Protein AF-A0A843BUL0-F1 (afdb_monomer_lite)

Foldseek 3Di:
DVVVVVVVVVCVVPDDDDDPDPQSVAPDVVSDNPPPDDPPPPPPCVVVVVVCVVVVVVVVVVVVVVVVVPDDPVVVVVVVVVVVVVVVVVVVVVVVVVPD

Sequence (100 aa):
MITSSSIYLIGRRVAPKPLQSDSERSSYACGENASFHGLKVNVSLYKFLIYFVIFDSSVLLLSFASISSIGNNAILMILYLFLMLASGLILLEGGRDTNA

pLDDT: mean 73.09, std 10.71, range [42.56, 93.94]

Radius of gyration: 22.4 Å; chains: 1; bounding box: 40×26×59 Å

Structure (mmCIF, N/CA/C/O backbone):
data_AF-A0A843BUL0-F1
#
_entry.id   AF-A0A843BUL0-F1
#
loop_
_atom_site.group_PDB
_atom_site.id
_atom_site.type_symbol
_atom_site.label_atom_id
_atom_site.label_alt_id
_atom_site.label_comp_id
_atom_site.label_asym_id
_atom_site.label_entity_id
_atom_site.label_seq_id
_atom_site.pdbx_PDB_ins_code
_atom_site.Cartn_x
_atom_site.Cartn_y
_atom_site.Cartn_z
_atom_site.occupancy
_atom_site.B_iso_or_equiv
_atom_site.auth_seq_id
_atom_site.auth_comp_id
_atom_site.auth_asym_id
_atom_site.auth_atom_id
_atom_site.pdbx_PDB_model_num
ATOM 1 N N . MET A 1 1 ? -11.640 5.625 -1.731 1.00 67.38 1 MET A N 1
ATOM 2 C CA . MET A 1 1 ? -11.382 6.717 -0.764 1.00 67.38 1 MET A CA 1
ATOM 3 C C . MET A 1 1 ? -12.652 7.519 -0.479 1.00 67.38 1 MET A C 1
ATOM 5 O O . MET A 1 1 ? -13.104 7.487 0.654 1.00 67.38 1 MET A O 1
ATOM 9 N N . ILE A 1 2 ? -13.298 8.122 -1.489 1.00 86.38 2 ILE A N 1
ATOM 10 C CA . ILE A 1 2 ? -14.561 8.880 -1.323 1.00 86.38 2 ILE A CA 1
ATOM 11 C C . ILE A 1 2 ? -15.681 8.016 -0.714 1.00 86.38 2 ILE A C 1
ATOM 13 O O . ILE A 1 2 ? -16.294 8.404 0.273 1.00 86.38 2 ILE A O 1
ATOM 17 N N . THR A 1 3 ? -15.891 6.807 -1.238 1.00 86.12 3 THR A N 1
ATOM 18 C CA . THR A 1 3 ? -16.916 5.863 -0.756 1.00 86.12 3 THR A CA 1
ATOM 19 C C . THR A 1 3 ? -16.711 5.451 0.703 1.00 86.12 3 THR A C 1
ATOM 21 O O . THR A 1 3 ? -17.651 5.481 1.493 1.00 86.12 3 THR A O 1
ATOM 24 N N . SER A 1 4 ? -15.474 5.131 1.086 1.00 85.19 4 SER A N 1
ATOM 25 C CA . SER A 1 4 ? -15.105 4.786 2.463 1.00 85.19 4 SER A CA 1
ATOM 26 C C . SER A 1 4 ? -15.373 5.944 3.430 1.00 85.19 4 SER A C 1
ATOM 28 O O . SER A 1 4 ? -15.936 5.731 4.502 1.00 85.19 4 SER A O 1
ATOM 30 N N . SER A 1 5 ? -15.040 7.178 3.036 1.00 89.44 5 SER A N 1
ATOM 31 C CA . SER A 1 5 ? -15.333 8.374 3.834 1.00 89.44 5 SER A CA 1
ATOM 32 C C . SER A 1 5 ? -16.834 8.618 3.977 1.00 89.44 5 SER A C 1
ATOM 34 O O . SER A 1 5 ? -17.296 8.939 5.071 1.00 89.44 5 SER A O 1
ATOM 36 N N . SER A 1 6 ? -17.614 8.428 2.910 1.00 92.31 6 SER A N 1
ATOM 37 C CA . SER A 1 6 ? -19.073 8.569 2.957 1.00 92.31 6 SER A CA 1
ATOM 38 C C . SER A 1 6 ? -19.711 7.569 3.921 1.00 92.31 6 SER A C 1
ATOM 40 O O . SER A 1 6 ? -20.516 7.965 4.761 1.00 92.31 6 SER A O 1
ATOM 42 N N . ILE A 1 7 ? -19.311 6.297 3.857 1.00 92.19 7 ILE A N 1
ATOM 43 C CA . ILE A 1 7 ? -19.816 5.247 4.754 1.00 92.19 7 ILE A CA 1
ATOM 44 C C . ILE A 1 7 ? -19.462 5.567 6.211 1.00 92.19 7 ILE A C 1
ATOM 46 O O . ILE A 1 7 ? -20.327 5.492 7.084 1.00 92.19 7 ILE A O 1
ATOM 50 N N . TYR A 1 8 ? -18.225 6.002 6.472 1.00 92.69 8 TYR A N 1
ATOM 51 C CA . TYR A 1 8 ? -17.787 6.399 7.811 1.00 92.69 8 TYR A CA 1
ATOM 52 C C . TYR A 1 8 ? -18.612 7.566 8.373 1.00 92.69 8 TYR A C 1
ATOM 54 O O . TYR A 1 8 ? -19.050 7.527 9.522 1.00 92.69 8 TYR A O 1
ATOM 62 N N . LEU A 1 9 ? -18.870 8.598 7.564 1.00 93.94 9 LEU A N 1
ATOM 63 C CA . LEU A 1 9 ? -19.640 9.768 7.990 1.00 93.94 9 LEU A CA 1
ATOM 64 C C . LEU A 1 9 ? -21.110 9.436 8.263 1.00 93.94 9 LEU A C 1
ATOM 66 O O . LEU A 1 9 ? -21.676 9.945 9.231 1.00 93.94 9 LEU A O 1
ATOM 70 N N . ILE A 1 10 ? -21.721 8.586 7.437 1.00 93.38 10 ILE A N 1
ATOM 71 C CA . ILE A 1 10 ? -23.103 8.133 7.634 1.00 93.38 10 ILE A CA 1
ATOM 72 C C . ILE A 1 10 ? -23.192 7.287 8.907 1.00 93.38 10 ILE A C 1
ATOM 74 O O . ILE A 1 10 ? -24.009 7.590 9.775 1.00 93.38 10 ILE A O 1
ATOM 78 N N . GLY A 1 11 ? -22.303 6.302 9.073 1.00 90.56 11 GLY A N 1
ATOM 79 C CA . GLY A 1 11 ? -22.250 5.463 10.274 1.00 90.56 11 GLY A CA 1
ATOM 80 C C . GLY A 1 11 ? -22.047 6.285 11.546 1.00 90.56 11 GLY A C 1
ATOM 81 O O . GLY A 1 11 ? -22.764 6.099 12.525 1.00 90.56 11 GLY A O 1
ATOM 82 N N . ARG A 1 12 ? -21.157 7.284 11.506 1.00 88.12 12 ARG A N 1
ATOM 83 C CA . ARG A 1 12 ? -20.920 8.197 12.632 1.00 88.12 12 ARG A CA 1
ATOM 84 C C . ARG A 1 12 ? -22.138 9.052 12.989 1.00 88.12 12 ARG A C 1
ATOM 86 O O . ARG A 1 12 ? -22.306 9.389 14.155 1.00 88.12 12 ARG A O 1
ATOM 93 N N . ARG A 1 13 ? -22.957 9.449 12.009 1.00 89.69 13 ARG A N 1
ATOM 94 C CA . ARG A 1 13 ? -24.161 10.265 12.251 1.00 89.69 13 ARG A CA 1
ATOM 95 C C . ARG A 1 13 ? -25.346 9.451 12.761 1.00 89.69 13 ARG A C 1
ATOM 97 O O . ARG A 1 13 ? -26.132 9.984 13.532 1.00 89.69 13 ARG A O 1
ATOM 104 N N . VAL A 1 14 ? -25.483 8.206 12.307 1.00 92.31 14 VAL A N 1
ATOM 105 C CA . VAL A 1 14 ? -26.589 7.314 12.691 1.00 92.31 14 VAL A CA 1
ATOM 106 C C . VAL A 1 14 ? -26.321 6.629 14.036 1.00 92.31 14 VAL A C 1
ATOM 108 O O . VAL A 1 14 ? -27.268 6.297 14.744 1.00 92.31 14 VAL A O 1
ATOM 111 N N . ALA A 1 15 ? -25.052 6.436 14.411 1.00 86.69 15 ALA A N 1
ATOM 112 C CA . ALA A 1 15 ? -24.693 5.770 15.656 1.00 86.69 15 ALA A CA 1
ATOM 113 C C . ALA A 1 15 ? -25.235 6.512 16.900 1.00 86.69 15 ALA A C 1
ATOM 115 O O . ALA A 1 15 ? -25.119 7.741 16.988 1.00 86.69 15 ALA A O 1
ATOM 116 N N . PRO A 1 16 ? -25.792 5.783 17.887 1.00 81.69 16 PRO A N 1
ATOM 117 C CA . PRO A 1 16 ? -26.199 6.369 19.156 1.00 81.69 16 PRO A CA 1
ATOM 118 C C . PRO A 1 16 ? -24.978 6.959 19.870 1.00 81.69 16 PRO A C 1
ATOM 120 O O . PRO A 1 16 ? -23.892 6.379 19.860 1.00 81.69 16 PRO A O 1
ATOM 123 N N . LYS A 1 17 ? -25.143 8.138 20.480 1.00 78.88 17 LYS A N 1
ATOM 124 C CA . LYS A 1 17 ? -24.069 8.770 21.256 1.00 78.88 17 LYS A CA 1
ATOM 125 C C . LYS A 1 17 ? -23.800 7.897 22.495 1.00 78.88 17 LYS A C 1
ATOM 127 O O . LYS A 1 17 ? -24.741 7.711 23.264 1.00 78.88 17 LYS A O 1
ATOM 132 N 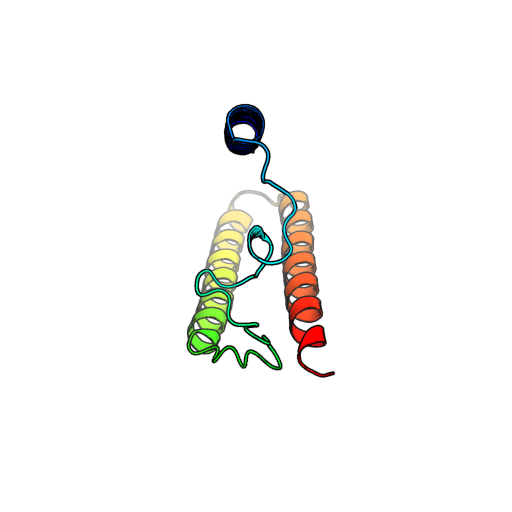N . PRO A 1 18 ? -22.577 7.371 22.692 1.00 67.56 18 PRO A N 1
ATOM 133 C CA . PRO A 1 18 ? -22.280 6.500 23.825 1.00 67.56 18 PRO A CA 1
ATOM 134 C C . PRO A 1 18 ? -22.407 7.272 25.141 1.00 67.56 18 PRO A C 1
ATOM 136 O O . PRO A 1 18 ? -22.024 8.449 25.217 1.00 67.56 18 PRO A O 1
ATOM 139 N N . LEU A 1 19 ? -22.949 6.616 26.167 1.00 67.00 19 LEU A N 1
ATOM 140 C CA . LEU A 1 19 ? -23.004 7.154 27.516 1.00 67.00 19 LEU A CA 1
ATOM 141 C C . LEU A 1 19 ? -21.573 7.054 28.061 1.00 67.00 19 LEU A C 1
ATOM 143 O O . LEU A 1 19 ? -20.955 6.000 28.047 1.00 67.00 19 LEU A O 1
ATOM 147 N N . GLN A 1 20 ? -20.964 8.167 28.464 1.00 67.94 20 GLN A N 1
ATOM 148 C CA . GLN A 1 20 ? -19.548 8.167 28.855 1.00 67.94 20 GLN A CA 1
ATOM 149 C C . GLN A 1 20 ? -19.337 7.568 30.258 1.00 67.94 20 GLN A C 1
ATOM 151 O O . GLN A 1 20 ? -18.818 8.252 31.134 1.00 67.94 20 GLN A O 1
ATOM 156 N N . SER A 1 21 ? -19.761 6.328 30.504 1.00 66.44 21 SER A N 1
ATOM 157 C CA . SER A 1 21 ? -19.330 5.585 31.685 1.00 66.44 21 SER A CA 1
ATOM 158 C C . SER A 1 21 ? -17.974 4.934 31.413 1.00 66.44 21 SER A C 1
ATOM 160 O O . SER A 1 21 ? -17.683 4.495 30.297 1.00 66.44 21 SER A O 1
ATOM 162 N N . ASP A 1 22 ? -17.131 4.846 32.441 1.00 66.94 22 ASP A N 1
ATOM 163 C CA . ASP A 1 22 ? -15.813 4.207 32.331 1.00 66.94 22 ASP A CA 1
ATOM 164 C C . ASP A 1 22 ? -15.917 2.729 31.907 1.00 66.94 22 ASP A C 1
ATOM 166 O O . ASP A 1 22 ? -15.023 2.205 31.244 1.00 66.94 22 ASP A O 1
ATOM 170 N N . SER A 1 23 ? -17.049 2.075 32.200 1.00 63.88 23 SER A N 1
ATOM 171 C CA . SER A 1 23 ? -17.351 0.710 31.760 1.00 63.88 23 SER A CA 1
ATOM 172 C C . SER A 1 23 ? -17.615 0.595 30.253 1.00 63.88 23 SER A C 1
ATOM 174 O O . SER A 1 23 ? -17.133 -0.352 29.634 1.00 63.88 23 SER A O 1
ATOM 176 N N . GLU A 1 24 ? -18.318 1.557 29.637 1.00 63.22 24 GLU A N 1
ATOM 177 C CA . GLU A 1 24 ? -18.608 1.568 28.190 1.00 63.22 24 GLU A CA 1
ATOM 178 C C . GLU A 1 24 ? -17.363 1.889 27.345 1.00 63.22 24 GLU A C 1
ATOM 180 O O . GLU A 1 24 ? -17.307 1.549 26.164 1.00 63.22 24 GLU A O 1
ATOM 185 N N . ARG A 1 25 ? -16.343 2.520 27.946 1.00 66.69 25 ARG A N 1
ATOM 186 C CA . ARG A 1 25 ? -15.048 2.818 27.307 1.00 66.69 25 ARG A CA 1
ATOM 187 C C . ARG A 1 25 ? -13.977 1.751 27.516 1.00 66.69 25 ARG A C 1
ATOM 189 O O . ARG A 1 25 ? -12.856 1.921 27.030 1.00 66.69 25 ARG A O 1
ATOM 196 N N . SER A 1 26 ? -14.286 0.673 28.230 1.00 71.81 26 SER A N 1
ATOM 197 C CA . SER A 1 26 ? -13.332 -0.414 28.419 1.00 71.81 26 SER A CA 1
ATOM 198 C C . SER A 1 26 ? -12.964 -1.036 27.065 1.00 71.81 26 SER A C 1
ATOM 200 O O . SER A 1 26 ? -13.807 -1.259 26.200 1.00 71.81 26 SER A O 1
ATOM 202 N N . SER A 1 27 ? -11.673 -1.312 26.855 1.00 69.12 27 SER A N 1
ATOM 203 C CA . SER A 1 27 ? -11.200 -1.961 25.619 1.00 69.12 27 SER A CA 1
ATOM 204 C C . SER A 1 27 ? -11.685 -3.412 25.480 1.00 69.12 27 SER A C 1
ATOM 206 O O . SER A 1 27 ? -11.443 -4.041 24.452 1.00 69.12 27 SER A O 1
ATOM 208 N N . TYR A 1 28 ? -12.355 -3.950 26.505 1.00 70.88 28 TYR A N 1
ATOM 209 C CA . TYR A 1 28 ? -12.843 -5.318 26.554 1.00 70.88 28 TYR A CA 1
ATOM 210 C C . TYR A 1 28 ? -14.256 -5.397 27.146 1.00 70.88 28 TYR A C 1
ATOM 212 O O . TYR A 1 28 ? -14.529 -4.866 28.217 1.00 70.88 28 TYR A O 1
ATOM 220 N N . ALA A 1 29 ? -15.154 -6.105 26.458 1.00 71.44 29 ALA A N 1
ATOM 221 C CA . ALA A 1 29 ? -16.592 -6.095 26.741 1.00 71.44 29 ALA A CA 1
ATOM 222 C C . ALA A 1 29 ? -17.005 -6.778 28.060 1.00 71.44 29 ALA A C 1
ATOM 224 O O . ALA A 1 29 ? -18.119 -6.554 28.528 1.00 71.44 29 ALA A O 1
ATOM 225 N N . CYS A 1 30 ? -16.141 -7.592 28.678 1.00 77.50 30 CYS A N 1
ATOM 226 C CA . CYS A 1 30 ? -16.447 -8.228 29.968 1.00 77.50 30 CYS A CA 1
ATOM 227 C C . CYS A 1 30 ? -16.273 -7.304 31.181 1.00 77.50 30 CYS A C 1
ATOM 229 O O . CYS A 1 30 ? -16.448 -7.764 32.306 1.00 77.50 30 CYS A O 1
ATOM 231 N N . GLY A 1 31 ? -15.918 -6.027 30.992 1.00 70.38 31 GLY A N 1
ATOM 232 C CA . GLY A 1 31 ? -15.747 -5.080 32.100 1.00 70.38 31 GLY A CA 1
ATOM 233 C C . GLY A 1 31 ? -14.519 -5.352 32.976 1.00 70.38 31 GLY A C 1
ATOM 234 O O . GLY A 1 31 ? -14.289 -4.637 33.949 1.00 70.38 31 GLY A O 1
ATOM 235 N N . GLU A 1 32 ? -13.710 -6.355 32.631 1.00 73.12 32 GLU A N 1
ATOM 236 C CA . GLU A 1 32 ? -12.376 -6.531 33.189 1.00 73.12 32 GLU A CA 1
ATOM 237 C C . GLU A 1 32 ? -11.400 -5.544 32.539 1.00 73.12 32 GLU A C 1
ATOM 239 O O . GLU A 1 32 ? -11.422 -5.313 31.326 1.00 73.12 32 GLU A O 1
ATOM 244 N N . ASN A 1 33 ? -10.528 -4.949 33.357 1.00 68.31 33 ASN A N 1
ATOM 245 C CA . ASN A 1 33 ? -9.464 -4.072 32.879 1.00 68.31 33 ASN A CA 1
ATOM 246 C C . ASN A 1 33 ? -8.402 -4.918 32.168 1.00 68.31 33 ASN A C 1
ATOM 248 O O . ASN A 1 33 ? -7.397 -5.310 32.762 1.00 68.31 33 ASN A O 1
ATOM 252 N N . ALA A 1 34 ? -8.641 -5.212 30.890 1.00 65.56 34 ALA A N 1
ATOM 253 C CA . ALA A 1 34 ? -7.679 -5.865 30.019 1.00 65.56 34 ALA A CA 1
ATOM 254 C C . ALA A 1 34 ? -6.471 -4.937 29.818 1.00 65.56 34 ALA A C 1
ATOM 256 O O . ALA A 1 34 ? -6.449 -4.050 28.965 1.00 65.56 34 ALA A O 1
ATOM 257 N N . SER A 1 35 ? -5.461 -5.128 30.659 1.00 64.31 35 SER A N 1
ATOM 258 C CA . SER A 1 35 ? -4.157 -4.495 30.530 1.00 64.31 35 SER A CA 1
ATOM 259 C C . SER A 1 35 ? -3.415 -5.154 29.364 1.00 64.31 35 SER A C 1
ATOM 261 O O . SER A 1 35 ? -2.840 -6.234 29.510 1.00 64.31 35 SER A O 1
ATOM 263 N N . PHE A 1 36 ? -3.391 -4.493 28.206 1.00 63.72 36 PHE A N 1
ATOM 264 C CA . PHE A 1 36 ? -2.531 -4.867 27.080 1.00 63.72 36 PHE A CA 1
ATOM 265 C C . PHE A 1 36 ? -1.075 -4.458 27.357 1.00 63.72 36 PHE A C 1
ATOM 267 O O . PHE A 1 36 ? -0.494 -3.643 26.646 1.00 63.72 36 PHE A O 1
ATOM 274 N N . HIS A 1 37 ? -0.476 -4.991 28.422 1.00 56.00 37 HIS A N 1
ATOM 275 C CA . HIS A 1 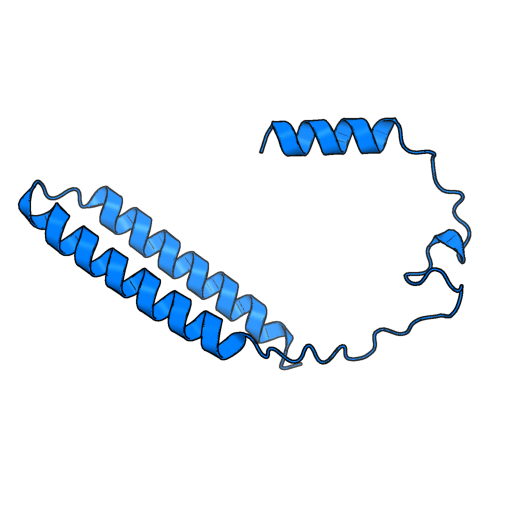37 ? 0.947 -4.804 28.692 1.00 56.00 37 HIS A CA 1
ATOM 276 C C . HIS A 1 37 ? 1.732 -5.848 27.894 1.00 56.00 37 HIS A C 1
ATOM 278 O O . HIS A 1 37 ? 1.741 -7.028 28.237 1.00 56.00 37 HIS A O 1
ATOM 284 N N . GLY A 1 38 ? 2.365 -5.418 26.802 1.00 61.38 38 GLY A N 1
ATOM 285 C CA . GLY A 1 38 ? 3.282 -6.259 26.033 1.00 61.38 38 GLY A CA 1
ATOM 286 C C . GLY A 1 38 ? 2.593 -7.323 25.182 1.00 61.38 38 GLY A C 1
ATOM 287 O O . GLY A 1 38 ? 2.912 -8.508 25.298 1.00 61.38 38 GLY A O 1
ATOM 288 N N . LEU A 1 39 ? 1.675 -6.911 24.299 1.00 60.28 39 LEU A N 1
ATOM 289 C CA . LEU A 1 39 ? 1.133 -7.796 23.269 1.00 60.28 39 LEU A CA 1
ATOM 290 C C . LEU A 1 39 ? 2.277 -8.242 22.337 1.00 60.28 39 LEU A C 1
ATOM 292 O O . LEU A 1 39 ? 2.597 -7.582 21.351 1.00 60.28 39 LEU A O 1
ATOM 296 N N . LYS A 1 40 ? 2.924 -9.364 22.666 1.00 61.34 40 LYS A N 1
ATOM 297 C CA . LYS A 1 40 ? 3.925 -10.005 21.812 1.00 61.34 40 LYS A CA 1
ATOM 298 C C . LYS A 1 40 ? 3.204 -10.620 20.623 1.00 61.34 40 LYS A C 1
ATOM 300 O O . LYS A 1 40 ? 2.780 -11.774 20.660 1.00 61.34 40 LYS A O 1
ATOM 305 N N . VAL A 1 41 ? 3.037 -9.824 19.572 1.00 66.12 41 VAL A N 1
ATOM 306 C CA . VAL A 1 41 ? 2.519 -10.299 18.292 1.00 66.12 41 VAL A CA 1
ATOM 307 C C . VAL A 1 41 ? 3.538 -11.284 17.735 1.00 66.12 41 VAL A C 1
ATOM 309 O O . VAL A 1 41 ? 4.632 -10.908 17.322 1.00 66.12 41 VAL A O 1
ATOM 312 N N . ASN A 1 42 ? 3.199 -12.569 17.759 1.00 62.72 42 ASN A N 1
ATOM 313 C CA . ASN A 1 42 ? 4.010 -13.584 17.110 1.00 62.72 42 ASN A CA 1
ATOM 314 C C . ASN A 1 42 ? 3.848 -13.412 15.595 1.00 62.72 42 ASN A C 1
ATOM 316 O O . ASN A 1 42 ? 2.829 -13.806 15.025 1.00 62.72 42 ASN A O 1
ATOM 320 N N . VAL A 1 43 ? 4.825 -12.768 14.952 1.00 64.81 43 VAL A N 1
ATOM 321 C CA . VAL A 1 43 ? 4.814 -12.503 13.508 1.00 64.81 43 VAL A CA 1
ATOM 322 C C . VAL A 1 43 ? 5.165 -13.789 12.750 1.00 64.81 43 VAL A C 1
ATOM 324 O O . VAL A 1 43 ? 6.211 -13.912 12.116 1.00 64.81 43 VAL A O 1
ATOM 327 N N . SER A 1 44 ? 4.270 -14.776 12.798 1.00 66.06 44 SER A N 1
ATOM 328 C CA . SER A 1 44 ? 4.407 -16.054 12.083 1.00 66.06 44 SER A CA 1
ATOM 329 C C . SER A 1 44 ? 4.495 -15.872 10.561 1.00 66.06 44 SER A C 1
ATOM 331 O O . SER A 1 44 ? 5.079 -16.698 9.860 1.00 66.06 44 SER A O 1
ATOM 333 N N . LEU A 1 45 ? 3.972 -14.752 10.055 1.00 65.69 45 LEU A N 1
ATOM 334 C CA . LEU A 1 45 ? 3.935 -14.387 8.639 1.00 65.69 45 LEU A CA 1
ATOM 335 C C . LEU A 1 45 ? 5.167 -13.605 8.163 1.00 65.69 45 LEU A C 1
ATOM 337 O O . LEU A 1 45 ? 5.241 -13.260 6.987 1.00 65.69 45 LEU A O 1
ATOM 341 N N . TYR A 1 46 ? 6.160 -13.345 9.021 1.00 73.56 46 TYR A N 1
ATOM 342 C CA . TYR A 1 46 ? 7.336 -12.552 8.639 1.00 73.56 46 TYR A CA 1
ATOM 343 C C . TYR A 1 46 ? 8.087 -13.155 7.440 1.00 73.56 46 TYR A C 1
ATOM 345 O O . TYR A 1 46 ? 8.476 -12.445 6.515 1.00 73.56 46 TYR A O 1
ATOM 353 N N . LYS A 1 47 ? 8.204 -14.489 7.395 1.00 72.31 47 LYS A N 1
ATOM 354 C CA . LYS A 1 47 ? 8.796 -15.202 6.253 1.00 72.31 47 LYS A CA 1
ATOM 355 C C . LYS A 1 47 ? 8.016 -14.967 4.959 1.00 72.31 47 LYS A C 1
ATOM 357 O O . LYS A 1 47 ? 8.621 -14.744 3.918 1.00 72.31 47 LYS A O 1
ATOM 362 N N . PHE A 1 48 ? 6.684 -14.986 5.026 1.00 76.00 48 PHE A N 1
ATOM 363 C CA . PHE A 1 48 ? 5.831 -14.707 3.871 1.00 76.00 48 PHE A CA 1
ATOM 364 C C . PHE A 1 48 ? 6.020 -13.271 3.378 1.00 76.00 48 PHE A C 1
ATOM 366 O O . PHE A 1 48 ? 6.106 -13.043 2.178 1.00 76.00 48 PHE A O 1
ATOM 373 N N . LEU A 1 49 ? 6.167 -12.323 4.303 1.00 78.38 49 LEU A N 1
ATOM 374 C CA . LEU A 1 49 ? 6.406 -10.916 3.997 1.00 78.38 49 LEU A CA 1
ATOM 375 C C . LEU A 1 49 ? 7.749 -10.716 3.275 1.00 78.38 49 LEU A C 1
ATOM 377 O O . LEU A 1 49 ? 7.804 -10.011 2.272 1.00 78.38 49 LEU A O 1
ATOM 381 N N . ILE A 1 50 ? 8.807 -11.413 3.707 1.00 80.06 50 ILE A N 1
ATOM 382 C CA . ILE A 1 50 ? 10.094 -11.422 2.993 1.00 80.06 50 ILE A CA 1
ATOM 383 C C . ILE A 1 50 ? 9.930 -11.975 1.573 1.00 80.06 50 ILE A C 1
ATOM 385 O O . ILE A 1 50 ? 10.371 -11.340 0.616 1.00 80.06 50 ILE A O 1
ATOM 389 N N . TYR A 1 51 ? 9.289 -13.139 1.413 1.00 82.75 51 TYR A N 1
ATOM 390 C CA . TYR A 1 51 ? 9.084 -13.728 0.085 1.00 82.75 51 TYR A CA 1
ATOM 391 C C . TYR A 1 51 ? 8.231 -12.837 -0.819 1.00 82.75 51 TYR A C 1
ATOM 393 O O . TYR A 1 51 ? 8.529 -12.721 -2.005 1.00 82.75 51 TYR A O 1
ATOM 401 N N . PHE A 1 52 ? 7.220 -12.173 -0.260 1.00 82.25 52 PHE A N 1
ATOM 402 C CA . PHE A 1 52 ? 6.390 -11.210 -0.970 1.00 82.25 52 PHE A CA 1
ATOM 403 C C . PHE A 1 52 ? 7.228 -10.045 -1.504 1.00 82.25 52 PHE A C 1
ATOM 405 O O . PHE A 1 52 ? 7.148 -9.749 -2.688 1.00 82.25 52 PHE A O 1
ATOM 412 N N . VAL A 1 53 ? 8.099 -9.451 -0.682 1.00 84.56 53 VAL A N 1
ATOM 413 C CA . VAL A 1 53 ? 8.976 -8.343 -1.104 1.00 84.56 53 VAL A CA 1
ATOM 414 C C . VAL A 1 53 ? 9.975 -8.779 -2.184 1.00 84.56 53 VAL A C 1
ATOM 416 O O . VAL A 1 53 ? 10.202 -8.055 -3.156 1.00 84.56 53 VAL A O 1
ATOM 419 N N . ILE A 1 54 ? 10.567 -9.971 -2.054 1.00 85.06 54 ILE A N 1
ATOM 420 C CA . ILE A 1 54 ? 11.497 -10.511 -3.061 1.00 85.06 54 ILE A CA 1
ATOM 421 C C . ILE A 1 54 ? 10.770 -10.751 -4.389 1.00 85.06 54 ILE A C 1
ATOM 423 O O . ILE A 1 54 ? 11.277 -10.389 -5.452 1.00 85.06 54 ILE A O 1
ATOM 427 N N . PHE A 1 55 ? 9.585 -11.358 -4.343 1.00 83.31 55 PHE A N 1
ATOM 428 C CA . PHE A 1 55 ? 8.811 -11.651 -5.543 1.00 83.31 55 PHE A CA 1
ATOM 429 C C . PHE A 1 55 ? 8.307 -10.371 -6.216 1.00 83.31 55 PHE A C 1
ATOM 431 O O . PHE A 1 55 ? 8.465 -10.220 -7.425 1.00 83.31 55 PHE A O 1
ATOM 438 N N . ASP A 1 56 ? 7.783 -9.429 -5.434 1.00 84.00 56 ASP A N 1
ATOM 439 C CA . ASP A 1 56 ? 7.293 -8.134 -5.908 1.00 84.00 56 ASP A CA 1
ATOM 440 C C . ASP A 1 56 ? 8.403 -7.347 -6.624 1.00 84.00 56 ASP A C 1
ATOM 442 O O . ASP A 1 56 ? 8.264 -6.985 -7.793 1.00 84.00 56 ASP A O 1
ATOM 446 N N . SER A 1 57 ? 9.576 -7.212 -5.994 1.00 80.75 57 SER A N 1
ATOM 447 C CA . SER A 1 57 ? 10.735 -6.555 -6.618 1.00 80.75 57 SER A CA 1
ATOM 448 C C . SER A 1 57 ? 11.238 -7.276 -7.878 1.00 80.75 57 SER A C 1
ATOM 450 O O . SER A 1 57 ? 11.592 -6.619 -8.857 1.00 80.75 57 SER A O 1
ATOM 452 N N . SER A 1 58 ? 11.217 -8.613 -7.912 1.00 80.50 58 SER A N 1
ATOM 453 C CA . SER A 1 58 ? 11.645 -9.399 -9.082 1.00 80.50 58 SER A CA 1
ATOM 454 C C . SER A 1 58 ? 10.697 -9.249 -10.278 1.00 80.50 58 SER A C 1
ATOM 456 O O . SER A 1 58 ? 11.148 -9.055 -11.408 1.00 80.50 58 SER A O 1
ATOM 458 N N . VAL A 1 59 ? 9.380 -9.303 -10.045 1.00 80.62 59 VAL A N 1
ATOM 459 C CA . VAL A 1 59 ? 8.353 -9.082 -11.081 1.00 80.62 59 VAL A CA 1
ATOM 460 C C . VAL A 1 59 ? 8.442 -7.662 -11.635 1.00 80.62 59 VAL A C 1
ATOM 462 O O . VAL A 1 59 ? 8.265 -7.440 -12.837 1.00 80.62 59 VAL A O 1
ATOM 465 N N . LEU A 1 60 ? 8.773 -6.701 -10.777 1.00 73.94 60 LEU A N 1
ATOM 466 C CA . LEU A 1 60 ? 8.947 -5.311 -11.170 1.00 73.94 60 LEU A CA 1
ATOM 467 C C . LEU A 1 60 ? 10.202 -5.134 -12.029 1.00 73.94 60 LEU A C 1
ATOM 469 O O . LEU A 1 60 ? 10.100 -4.565 -13.113 1.00 73.94 60 LEU A O 1
ATOM 473 N N . LEU A 1 61 ? 11.345 -5.717 -11.648 1.00 77.75 61 LEU A N 1
ATOM 474 C CA . LEU A 1 61 ? 12.551 -5.740 -12.490 1.00 77.75 61 LEU A C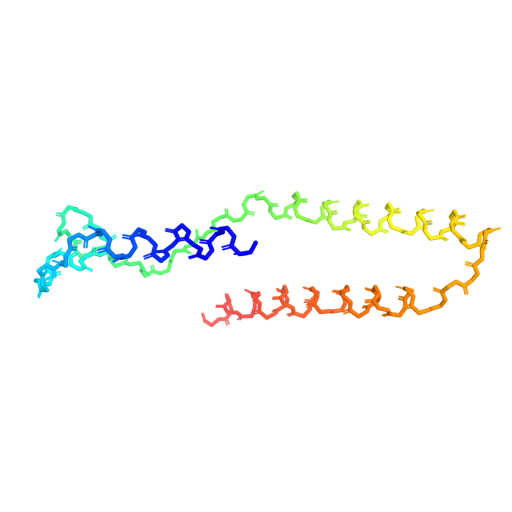A 1
ATOM 475 C C . LEU A 1 61 ? 12.289 -6.358 -13.869 1.00 77.75 61 LEU A C 1
ATOM 477 O O . LEU A 1 61 ? 12.730 -5.814 -14.882 1.00 77.75 61 LEU A O 1
ATOM 481 N N . LEU A 1 62 ? 11.531 -7.455 -13.924 1.00 77.50 62 LEU A N 1
ATOM 482 C CA . LEU A 1 62 ? 11.159 -8.100 -15.183 1.00 77.50 62 LEU A CA 1
ATOM 483 C C . LEU A 1 62 ? 10.255 -7.203 -16.045 1.00 77.50 62 LEU A C 1
ATOM 485 O O . LEU A 1 62 ? 10.457 -7.091 -17.255 1.00 77.50 62 LEU A O 1
ATOM 489 N N . SER A 1 63 ? 9.301 -6.513 -15.420 1.00 71.69 63 SER A N 1
ATOM 490 C CA . SER A 1 63 ? 8.423 -5.550 -16.096 1.00 71.69 63 SER A CA 1
ATOM 491 C C . SER A 1 63 ? 9.211 -4.360 -16.656 1.00 71.69 63 SER A C 1
ATOM 493 O O . SER A 1 63 ? 8.966 -3.932 -17.784 1.00 71.69 63 SER A O 1
ATOM 495 N N . PHE A 1 64 ? 10.214 -3.864 -15.923 1.00 69.44 64 PHE A N 1
ATOM 496 C CA . PHE A 1 64 ? 11.108 -2.799 -16.390 1.00 69.44 64 PHE A CA 1
ATOM 497 C C . PHE A 1 64 ? 12.031 -3.252 -17.523 1.00 69.44 64 PHE A C 1
ATOM 499 O O . PHE A 1 64 ? 12.210 -2.504 -18.483 1.00 69.44 64 PHE A O 1
ATOM 506 N N . ALA A 1 65 ? 12.572 -4.472 -17.461 1.00 71.31 65 ALA A N 1
ATOM 507 C CA . ALA A 1 65 ? 13.358 -5.047 -18.552 1.00 71.31 65 ALA A CA 1
ATOM 508 C C . ALA A 1 65 ? 12.525 -5.172 -19.840 1.00 71.31 65 ALA A C 1
ATOM 510 O O . ALA A 1 65 ? 13.020 -4.899 -20.932 1.00 71.31 65 ALA A O 1
ATOM 511 N N . SER A 1 66 ? 11.237 -5.506 -19.707 1.00 68.00 66 SER A N 1
ATOM 512 C CA . SER A 1 66 ? 10.297 -5.560 -20.829 1.00 68.00 66 SER A CA 1
ATOM 513 C C . SER A 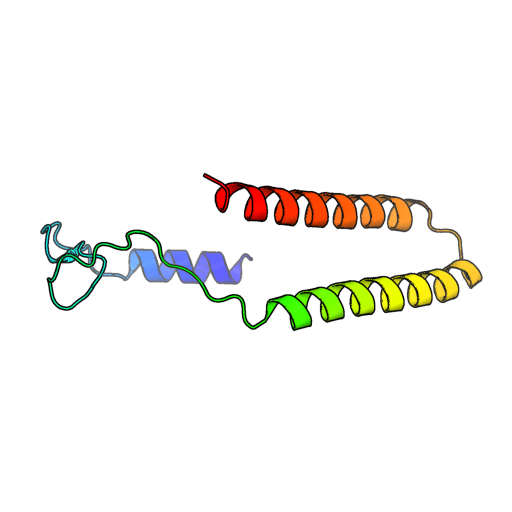1 66 ? 9.955 -4.167 -21.388 1.00 68.00 66 SER A C 1
ATOM 515 O O . SER A 1 66 ? 9.970 -3.972 -22.602 1.00 68.00 66 SER A O 1
ATOM 517 N N . ILE A 1 67 ? 9.721 -3.169 -20.526 1.00 65.75 67 ILE A N 1
ATOM 518 C CA . ILE A 1 67 ? 9.382 -1.786 -20.921 1.00 65.75 67 ILE A CA 1
ATOM 519 C C . ILE A 1 67 ? 10.577 -1.015 -21.497 1.00 65.75 67 ILE A C 1
ATOM 521 O O . ILE A 1 67 ? 10.400 -0.194 -22.398 1.00 65.75 67 ILE A O 1
ATOM 525 N N . SER A 1 68 ? 11.799 -1.291 -21.032 1.00 61.59 68 SER A N 1
ATOM 526 C CA . SER A 1 68 ? 13.026 -0.673 -21.554 1.00 61.59 68 SER A CA 1
ATOM 527 C C . SER A 1 68 ? 13.209 -0.926 -23.058 1.00 61.59 68 SER A C 1
ATOM 529 O O . SER A 1 68 ? 13.769 -0.084 -23.756 1.00 61.59 68 SER A O 1
ATOM 531 N N . SER A 1 69 ? 12.629 -2.012 -23.585 1.00 60.03 69 SER A N 1
ATOM 532 C CA . SER A 1 69 ? 12.603 -2.316 -25.019 1.00 60.03 69 SER A CA 1
ATOM 533 C C . SER A 1 69 ? 11.669 -1.416 -25.849 1.00 60.03 69 SER A C 1
ATOM 535 O O . SER A 1 69 ? 11.771 -1.440 -27.074 1.00 60.03 69 SER A O 1
ATOM 537 N N . ILE A 1 70 ? 10.748 -0.658 -25.234 1.00 60.09 70 ILE A N 1
ATOM 538 C CA . ILE A 1 70 ? 9.635 0.028 -25.927 1.00 60.09 70 ILE A CA 1
ATOM 539 C C . ILE A 1 70 ? 9.611 1.556 -25.746 1.00 60.09 70 ILE A C 1
ATOM 541 O O . ILE A 1 70 ? 8.914 2.252 -26.481 1.00 60.09 70 ILE A O 1
ATOM 545 N N . GLY A 1 71 ? 10.428 2.121 -24.859 1.00 61.28 71 GLY A N 1
ATOM 546 C CA . GLY A 1 71 ? 10.572 3.574 -24.752 1.00 61.28 71 GLY A CA 1
ATOM 547 C C . GLY A 1 71 ? 10.940 4.013 -23.345 1.00 61.28 71 GLY A C 1
ATOM 548 O O . GLY A 1 71 ? 10.257 3.700 -22.371 1.00 61.28 71 GLY A O 1
ATOM 549 N N . ASN A 1 72 ? 12.040 4.754 -23.248 1.00 62.31 72 ASN A N 1
ATOM 550 C CA . ASN A 1 72 ? 12.681 5.147 -21.999 1.00 62.31 72 ASN A CA 1
ATOM 551 C C . ASN A 1 72 ? 11.883 6.234 -21.246 1.00 62.31 72 ASN A C 1
ATOM 553 O O . ASN A 1 72 ? 12.190 7.420 -21.339 1.00 62.31 72 ASN A O 1
ATOM 557 N N . ASN A 1 73 ? 10.852 5.850 -20.488 1.00 67.56 73 ASN A N 1
ATOM 558 C CA . ASN A 1 73 ? 10.101 6.769 -19.622 1.00 67.56 73 ASN A CA 1
ATOM 559 C C . ASN A 1 73 ? 10.755 6.896 -18.233 1.00 67.56 73 ASN A C 1
ATOM 561 O O . ASN A 1 73 ? 10.254 6.381 -17.232 1.00 67.56 73 ASN A O 1
ATOM 565 N N . ALA A 1 74 ? 11.874 7.625 -18.173 1.00 69.50 74 ALA A N 1
ATOM 566 C CA . ALA A 1 74 ? 12.678 7.843 -16.962 1.00 69.50 74 ALA A CA 1
ATOM 567 C C . ALA A 1 74 ? 11.885 8.415 -15.763 1.00 69.50 74 ALA A C 1
ATOM 569 O O . ALA A 1 74 ? 12.211 8.140 -14.609 1.00 69.50 74 ALA A O 1
ATOM 570 N N . ILE A 1 75 ? 10.812 9.169 -16.023 1.00 73.31 75 ILE A N 1
ATOM 571 C CA . ILE A 1 75 ? 9.959 9.784 -14.992 1.00 73.31 75 ILE A CA 1
ATOM 572 C C . ILE A 1 75 ? 9.216 8.724 -14.166 1.00 73.31 75 ILE A C 1
ATOM 574 O O . ILE A 1 75 ? 9.180 8.814 -12.939 1.00 73.31 75 ILE A O 1
ATOM 578 N N . LEU A 1 76 ? 8.663 7.692 -14.817 1.00 71.00 76 LEU A N 1
ATOM 579 C CA . LEU A 1 76 ? 7.983 6.590 -14.123 1.00 71.00 76 LEU A CA 1
ATOM 580 C C . LEU A 1 76 ? 8.966 5.792 -13.261 1.00 71.00 76 LEU A C 1
ATOM 582 O O . LEU A 1 76 ? 8.624 5.356 -12.165 1.00 71.00 76 LEU A O 1
ATOM 586 N N . MET A 1 77 ? 10.206 5.665 -13.732 1.00 67.81 77 MET A N 1
ATOM 587 C CA . MET A 1 77 ? 11.284 4.980 -13.025 1.00 67.81 77 MET A CA 1
ATOM 588 C C . MET A 1 77 ? 11.678 5.714 -11.732 1.00 67.81 77 MET A C 1
ATOM 590 O O . MET A 1 77 ? 11.823 5.095 -10.679 1.00 67.81 77 MET A O 1
ATOM 594 N N . ILE A 1 78 ? 11.792 7.044 -11.797 1.00 75.56 78 ILE A N 1
ATOM 595 C CA . ILE A 1 78 ? 12.100 7.906 -10.646 1.00 75.56 78 ILE A CA 1
ATOM 596 C C . ILE A 1 78 ? 10.966 7.902 -9.617 1.00 75.56 78 ILE A C 1
ATOM 598 O O . ILE A 1 78 ? 11.223 7.737 -8.424 1.00 75.56 78 ILE A O 1
ATOM 602 N N . LEU A 1 79 ? 9.714 8.036 -10.064 1.00 79.38 79 LEU A N 1
ATOM 603 C CA . LEU A 1 79 ? 8.550 7.999 -9.176 1.00 79.38 79 LEU A CA 1
ATOM 604 C C . LEU A 1 79 ? 8.447 6.652 -8.442 1.00 79.38 79 LEU A C 1
ATOM 606 O O . LEU A 1 79 ? 8.122 6.602 -7.258 1.00 79.38 79 LEU A O 1
ATOM 610 N N . TYR A 1 80 ? 8.769 5.558 -9.128 1.00 71.12 80 TYR A N 1
ATOM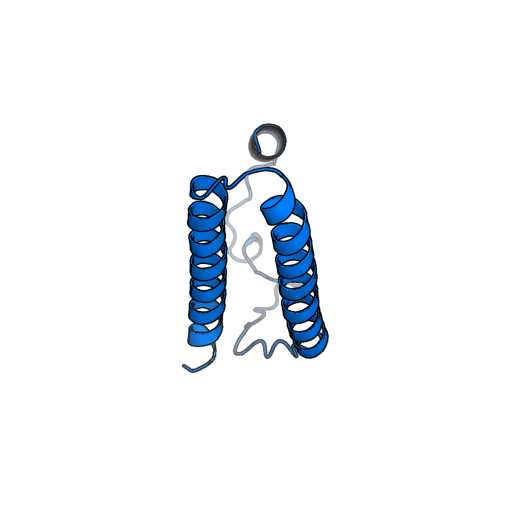 611 C CA . TYR A 1 80 ? 8.742 4.225 -8.542 1.00 71.12 80 TYR A CA 1
ATOM 612 C C . TYR A 1 80 ? 9.873 3.991 -7.524 1.00 71.12 80 TYR A C 1
ATOM 614 O O . TYR A 1 80 ? 9.607 3.500 -6.428 1.00 71.12 80 TYR A O 1
ATOM 622 N N . LEU A 1 81 ? 11.111 4.406 -7.823 1.00 76.31 81 LEU A N 1
ATOM 623 C CA . LEU A 1 81 ? 12.213 4.381 -6.847 1.00 76.31 81 LEU A CA 1
ATOM 624 C C . LEU A 1 81 ? 11.847 5.134 -5.565 1.00 76.31 81 LEU A C 1
ATOM 626 O O . LEU A 1 81 ? 12.131 4.670 -4.461 1.00 76.31 81 LEU A O 1
ATOM 630 N N . PHE A 1 82 ? 11.181 6.278 -5.716 1.00 82.31 82 PHE A N 1
ATOM 631 C CA . PHE A 1 82 ? 10.698 7.062 -4.590 1.00 82.31 82 PHE A CA 1
ATOM 632 C C . PHE A 1 82 ? 9.645 6.306 -3.763 1.00 82.31 82 PHE A C 1
ATOM 634 O O . PHE A 1 82 ? 9.741 6.285 -2.538 1.0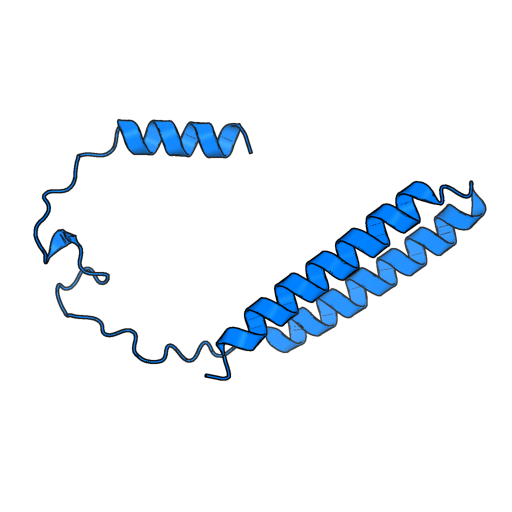0 82.31 82 PHE A O 1
ATOM 641 N N . LEU A 1 83 ? 8.681 5.635 -4.407 1.00 82.62 83 LEU A N 1
ATOM 642 C CA . LEU A 1 83 ? 7.677 4.809 -3.721 1.00 82.62 83 LEU A CA 1
ATOM 643 C C . LEU A 1 83 ? 8.309 3.636 -2.960 1.00 82.62 83 LEU A C 1
ATOM 645 O O . LEU A 1 83 ? 7.925 3.374 -1.821 1.00 82.62 83 LEU A O 1
ATOM 649 N N . MET A 1 84 ? 9.306 2.970 -3.547 1.00 78.00 84 MET A N 1
ATOM 650 C CA . MET A 1 84 ? 10.032 1.882 -2.884 1.00 78.00 84 MET A CA 1
ATOM 651 C C . MET A 1 84 ? 10.821 2.378 -1.671 1.00 78.00 84 MET A C 1
ATOM 653 O O . MET A 1 84 ? 10.768 1.763 -0.606 1.00 78.00 84 MET A O 1
ATOM 657 N N . LEU A 1 85 ? 11.500 3.521 -1.800 1.00 79.06 85 LEU A N 1
ATOM 658 C CA . LEU A 1 85 ? 12.209 4.156 -0.691 1.00 79.06 85 LEU A CA 1
ATOM 659 C C . LEU A 1 85 ? 11.238 4.550 0.434 1.00 79.06 85 LEU A C 1
ATOM 661 O O . LEU A 1 85 ? 11.496 4.260 1.601 1.00 79.06 85 LEU A O 1
ATOM 665 N N . ALA A 1 86 ? 10.098 5.152 0.084 1.00 81.69 86 ALA A N 1
ATOM 666 C CA . ALA A 1 86 ? 9.061 5.534 1.036 1.00 81.69 86 ALA A CA 1
ATOM 667 C C . ALA A 1 86 ? 8.473 4.315 1.762 1.00 81.69 86 ALA A C 1
ATOM 669 O O . ALA A 1 86 ? 8.330 4.338 2.983 1.00 81.69 86 ALA A O 1
ATOM 670 N N . SER A 1 87 ? 8.193 3.226 1.040 1.00 79.25 87 SER A N 1
ATOM 671 C CA . SER A 1 87 ? 7.717 1.977 1.642 1.00 79.25 87 SER A CA 1
ATOM 672 C C . SER A 1 87 ? 8.752 1.377 2.596 1.00 79.25 87 SER A C 1
ATOM 674 O O . SER A 1 87 ? 8.388 0.929 3.681 1.00 79.25 87 SER A O 1
ATOM 676 N N . GLY A 1 88 ? 10.037 1.391 2.226 1.00 75.81 88 GLY A N 1
ATOM 677 C CA . GLY A 1 88 ? 11.126 0.924 3.086 1.00 75.81 88 GLY A CA 1
ATOM 678 C C . GLY A 1 88 ? 11.271 1.753 4.364 1.00 75.81 88 GLY A C 1
ATOM 679 O O . GLY A 1 88 ? 11.420 1.187 5.443 1.00 75.81 88 GLY A O 1
ATOM 680 N N . LEU A 1 89 ? 11.155 3.081 4.263 1.00 79.00 89 LEU A N 1
ATOM 681 C CA . LEU A 1 89 ? 11.169 3.997 5.409 1.00 79.00 89 LEU A CA 1
ATOM 682 C C . LEU A 1 89 ? 9.998 3.749 6.367 1.00 79.00 89 LEU A C 1
ATOM 684 O O . LEU A 1 89 ? 10.210 3.691 7.574 1.00 79.00 89 LEU A O 1
ATOM 688 N N . ILE A 1 90 ? 8.784 3.551 5.844 1.00 77.69 90 ILE A N 1
ATOM 689 C CA . ILE A 1 90 ? 7.599 3.239 6.661 1.00 77.69 90 ILE A CA 1
ATOM 690 C C . ILE A 1 90 ? 7.780 1.903 7.390 1.00 77.69 90 ILE A C 1
ATOM 692 O O . ILE A 1 90 ? 7.463 1.796 8.574 1.00 77.69 90 ILE A O 1
ATOM 696 N N . LEU A 1 91 ? 8.315 0.890 6.701 1.00 70.88 91 LEU A N 1
ATOM 697 C CA . LEU A 1 91 ? 8.572 -0.419 7.300 1.00 70.88 91 LEU A CA 1
ATOM 698 C C . LEU A 1 91 ? 9.659 -0.349 8.385 1.00 70.88 91 LEU A C 1
ATOM 700 O O . LEU A 1 91 ? 9.550 -1.019 9.410 1.00 70.88 91 LEU A O 1
ATOM 704 N N . LEU A 1 92 ? 10.700 0.461 8.160 1.00 73.00 92 LEU A N 1
ATOM 705 C CA . LEU A 1 92 ? 11.799 0.662 9.103 1.00 73.00 92 LEU A CA 1
ATOM 706 C C . LEU A 1 92 ? 11.341 1.417 10.356 1.00 73.00 92 LEU A C 1
ATOM 708 O O . LEU A 1 92 ? 11.703 1.024 11.462 1.00 73.00 92 LEU A O 1
ATOM 712 N N . GLU A 1 93 ? 10.525 2.460 10.192 1.00 75.50 93 GLU A N 1
ATOM 713 C CA . GLU A 1 93 ? 9.943 3.197 11.315 1.00 75.50 93 GLU A CA 1
ATOM 714 C C . GLU A 1 93 ? 9.026 2.284 12.143 1.00 75.50 93 GLU A C 1
ATOM 716 O O . GLU A 1 93 ? 9.189 2.197 13.356 1.00 75.50 93 GLU A O 1
ATOM 721 N N . GLY A 1 94 ? 8.167 1.491 11.491 1.00 61.03 94 GLY A N 1
ATOM 722 C CA . GLY A 1 94 ? 7.295 0.529 12.178 1.00 61.03 94 GLY A CA 1
ATOM 723 C C . GLY A 1 94 ? 8.032 -0.600 12.916 1.00 61.03 94 GLY A C 1
ATOM 724 O O . GLY A 1 94 ? 7.467 -1.204 13.824 1.00 61.03 94 GLY A O 1
ATOM 725 N N . GLY A 1 95 ? 9.289 -0.890 12.561 1.00 59.94 95 GLY A N 1
ATOM 726 C CA . GLY A 1 95 ? 10.149 -1.836 13.285 1.00 59.94 95 GLY A CA 1
ATOM 727 C C . GLY A 1 95 ? 10.951 -1.212 14.435 1.00 59.94 95 GLY A C 1
ATOM 728 O O . GLY A 1 95 ? 11.519 -1.936 15.258 1.00 59.94 95 GLY A O 1
ATOM 729 N N . ARG A 1 96 ? 11.025 0.122 14.518 1.00 52.50 96 ARG A N 1
ATOM 730 C CA . ARG A 1 96 ? 11.789 0.826 15.557 1.00 52.50 96 ARG A CA 1
ATOM 731 C C . ARG A 1 96 ? 11.047 0.875 16.895 1.00 52.50 96 ARG A C 1
ATOM 733 O O . ARG A 1 96 ? 11.693 0.804 17.937 1.00 52.50 96 ARG A O 1
ATOM 740 N N . ASP A 1 97 ? 9.718 0.856 16.862 1.00 56.34 97 ASP A N 1
ATOM 741 C CA . ASP A 1 97 ? 8.853 0.869 18.051 1.00 56.34 97 ASP A CA 1
ATOM 742 C C . ASP A 1 97 ? 8.866 -0.451 18.848 1.00 56.34 97 ASP A C 1
ATOM 744 O O . ASP A 1 97 ? 8.347 -0.514 19.959 1.00 56.34 97 ASP A O 1
ATOM 748 N N . THR A 1 98 ? 9.478 -1.516 18.314 1.00 54.50 98 THR A N 1
ATOM 749 C CA . THR A 1 98 ? 9.605 -2.819 18.996 1.00 54.50 98 THR A CA 1
ATOM 750 C C . THR A 1 98 ? 10.908 -3.014 19.785 1.00 54.50 98 THR A C 1
ATOM 752 O O . THR A 1 98 ? 11.077 -4.066 20.396 1.00 54.50 98 THR A O 1
ATOM 755 N N . ASN A 1 99 ? 11.823 -2.033 19.785 1.00 44.16 99 ASN A N 1
ATOM 756 C CA . ASN A 1 99 ? 13.115 -2.097 20.495 1.00 44.16 99 ASN A CA 1
ATOM 757 C C . ASN A 1 99 ? 13.236 -1.103 21.674 1.00 44.16 99 ASN A C 1
ATOM 759 O O . ASN A 1 99 ? 14.356 -0.759 22.057 1.00 44.16 99 ASN A O 1
ATOM 763 N N . ALA A 1 100 ? 12.112 -0.640 22.232 1.00 42.56 100 ALA A N 1
ATOM 764 C CA . ALA A 1 100 ? 12.061 0.099 23.498 1.00 42.56 100 ALA A CA 1
ATOM 765 C C . ALA A 1 100 ? 11.629 -0.817 24.652 1.00 42.56 100 ALA A C 1
ATOM 767 O O . ALA A 1 100 ? 10.677 -1.606 24.450 1.00 42.56 100 ALA A O 1
#

Secondary structure (DSSP, 8-state):
-HHHHHHHHHHHHHSPPPP--TTTT-SSTTSS-----------TTHHHHHHHHHHHHHHHHHHHHHHHTT---HHHHHHHHHHHHHHHHHHHHHHHTT--